Protein AF-M3HYW3-F1 (afdb_monomer_lite)

Organism: NCBI:txid1001598

Secondary structure (DSSP, 8-state):
-EE-STT-EEEEEEETTEEEEEEEETTEEEEEEEGGGGTTTS---SSEEEEEEEEEE-TTSSEEEEEEEEEETTT--EEEEEEEEEETTT--EEEEEEE--TTEEEEEE-TTS-EEEEEEETTEEEEEEEP-SSS---EEEE----

Structure (mmCIF, N/CA/C/O backbone):
data_AF-M3HYW3-F1
#
_entry.id   AF-M3HYW3-F1
#
loop_
_atom_site.group_PDB
_atom_site.id
_atom_site.type_symbol
_atom_site.label_atom_id
_atom_site.label_alt_id
_atom_site.label_comp_id
_atom_site.label_asym_id
_atom_site.label_entity_id
_atom_site.label_seq_id
_atom_site.pdbx_PDB_ins_code
_atom_site.Cartn_x
_atom_site.Cartn_y
_atom_site.Cartn_z
_atom_site.occupancy
_atom_site.B_iso_or_equiv
_atom_site.auth_seq_id
_atom_site.auth_comp_id
_atom_site.auth_asym_id
_atom_site.auth_atom_id
_atom_site.pdbx_PDB_model_num
ATOM 1 N N . MET A 1 1 ? -11.900 -10.997 4.863 1.00 56.56 1 MET A N 1
ATOM 2 C CA . MET A 1 1 ? -12.238 -10.118 5.998 1.00 56.56 1 MET A CA 1
ATOM 3 C C . MET A 1 1 ? -11.352 -10.548 7.139 1.00 56.56 1 MET A C 1
ATOM 5 O O . MET A 1 1 ? -11.227 -11.748 7.352 1.00 56.56 1 MET A O 1
ATOM 9 N N . GLU A 1 2 ? -10.688 -9.603 7.784 1.00 72.44 2 GLU A N 1
ATOM 10 C CA . GLU A 1 2 ? -9.817 -9.866 8.930 1.00 72.44 2 GLU A CA 1
ATOM 11 C C . GLU A 1 2 ? -10.260 -8.954 10.074 1.00 72.44 2 GLU A C 1
ATOM 13 O O . GLU A 1 2 ? -10.622 -7.800 9.827 1.00 72.44 2 GLU A O 1
ATOM 18 N N . ALA A 1 3 ? -10.296 -9.492 11.292 1.00 73.69 3 ALA A N 1
ATOM 19 C CA . ALA A 1 3 ? -10.668 -8.748 12.488 1.00 73.69 3 ALA A CA 1
ATOM 20 C C . ALA A 1 3 ? -9.404 -8.210 13.170 1.00 73.69 3 ALA A C 1
ATOM 22 O O . ALA A 1 3 ? -8.445 -8.953 13.393 1.00 73.69 3 ALA A O 1
ATOM 23 N N . GLY A 1 4 ? -9.406 -6.915 13.465 1.00 77.06 4 GLY A N 1
ATOM 24 C CA . GLY A 1 4 ? -8.380 -6.241 14.245 1.00 77.06 4 GLY A CA 1
ATOM 25 C C . GLY A 1 4 ? -8.706 -6.215 15.733 1.00 77.06 4 GLY A C 1
ATOM 26 O O . GLY A 1 4 ? -9.604 -6.899 16.221 1.00 77.06 4 GLY A O 1
ATOM 27 N N . LYS A 1 5 ? -7.946 -5.405 16.463 1.00 83.19 5 LYS A N 1
ATOM 28 C CA . LYS A 1 5 ? -8.250 -5.054 17.850 1.00 83.19 5 LYS A CA 1
ATOM 29 C C . LYS A 1 5 ? -9.527 -4.199 17.904 1.00 83.19 5 LYS A C 1
ATOM 31 O O . LYS A 1 5 ? -9.804 -3.487 16.945 1.00 83.19 5 LYS A O 1
ATOM 36 N N . ASP A 1 6 ? -10.251 -4.250 19.022 1.00 81.25 6 ASP A N 1
ATOM 37 C CA . ASP A 1 6 ? -11.391 -3.369 19.320 1.00 81.25 6 ASP A CA 1
ATOM 38 C C . ASP A 1 6 ? -12.494 -3.406 18.236 1.00 81.25 6 ASP A C 1
ATOM 40 O O . ASP A 1 6 ? -12.981 -2.373 17.794 1.00 81.25 6 ASP A O 1
ATOM 44 N N . ASP A 1 7 ? -12.844 -4.610 17.764 1.00 82.00 7 ASP A N 1
ATOM 45 C CA . ASP A 1 7 ? -13.879 -4.868 16.743 1.00 82.00 7 ASP A CA 1
ATOM 46 C C . ASP A 1 7 ? -13.656 -4.192 15.376 1.00 82.00 7 ASP A C 1
ATOM 48 O O . ASP A 1 7 ? -14.564 -4.112 14.541 1.00 82.00 7 ASP A O 1
ATOM 52 N N . LEU A 1 8 ? -12.419 -3.773 15.090 1.00 89.94 8 LEU A N 1
ATOM 53 C CA . LEU A 1 8 ? -12.050 -3.284 13.768 1.00 89.94 8 LEU A CA 1
ATOM 54 C C . LEU A 1 8 ? -12.239 -4.369 12.706 1.00 89.94 8 LEU A C 1
ATOM 56 O O . LEU A 1 8 ? -11.741 -5.490 12.826 1.00 89.94 8 LEU A O 1
ATOM 60 N N . LEU A 1 9 ? -12.890 -4.003 11.607 1.00 90.75 9 LEU A N 1
ATOM 61 C CA . LEU A 1 9 ? -13.111 -4.878 10.465 1.00 90.75 9 LEU A CA 1
ATOM 62 C C . LEU A 1 9 ? -12.350 -4.371 9.239 1.00 90.75 9 LEU A C 1
ATOM 64 O O . LEU A 1 9 ? -12.615 -3.284 8.719 1.00 90.75 9 LEU A O 1
ATOM 68 N N . PHE A 1 10 ? -11.444 -5.205 8.729 1.00 92.06 10 PHE A N 1
ATOM 69 C CA . PHE A 1 10 ? -10.681 -4.942 7.514 1.00 92.06 10 PHE A CA 1
ATOM 70 C C . PHE A 1 10 ? -11.325 -5.621 6.302 1.00 92.06 10 PHE A C 1
ATOM 72 O O . PHE A 1 10 ? -11.442 -6.854 6.228 1.00 92.06 10 PHE A O 1
ATOM 79 N N . VAL A 1 11 ? -11.717 -4.810 5.318 1.00 92.19 11 VAL A N 1
ATOM 80 C CA . VAL A 1 11 ? -12.336 -5.268 4.071 1.00 92.19 11 VAL A CA 1
ATOM 81 C C . VAL A 1 11 ? -11.457 -4.895 2.885 1.00 92.19 11 VAL A C 1
ATOM 83 O O . VAL A 1 11 ? -11.219 -3.721 2.595 1.00 92.19 11 VAL A O 1
ATOM 86 N N . PHE A 1 12 ? -10.978 -5.921 2.188 1.00 91.12 12 PHE A N 1
ATOM 87 C CA . PHE A 1 12 ? -10.177 -5.774 0.982 1.00 91.12 12 PHE A CA 1
ATOM 88 C C . PHE A 1 12 ? -11.054 -5.859 -0.256 1.00 91.12 12 PHE A C 1
ATOM 90 O O . PHE A 1 12 ? -11.818 -6.809 -0.426 1.00 91.12 12 PHE A O 1
ATOM 97 N N . HIS A 1 13 ? -10.884 -4.891 -1.146 1.00 88.94 13 HIS A N 1
ATOM 98 C CA . HIS A 1 13 ? -11.544 -4.844 -2.438 1.00 88.94 13 HIS A CA 1
ATOM 99 C C . HIS A 1 13 ? -10.490 -4.814 -3.538 1.00 88.94 13 HIS A C 1
ATOM 101 O O . HIS A 1 13 ? -9.530 -4.041 -3.472 1.00 88.94 13 HIS A O 1
ATOM 107 N N . LYS A 1 14 ? -10.695 -5.639 -4.565 1.00 88.81 14 LYS A N 1
ATOM 108 C CA . LYS A 1 14 ? -9.930 -5.595 -5.807 1.00 88.81 14 LYS A CA 1
ATOM 109 C C . LYS A 1 14 ? -10.902 -5.541 -6.976 1.00 88.81 14 LYS A C 1
ATOM 111 O O . LYS A 1 14 ? -11.695 -6.461 -7.145 1.00 88.81 14 LYS A O 1
ATOM 116 N N . SER A 1 15 ? -10.856 -4.465 -7.752 1.00 84.56 15 SER A N 1
ATOM 117 C CA . SER A 1 15 ? -11.725 -4.257 -8.914 1.00 84.56 15 SER A CA 1
ATOM 118 C C . SER A 1 15 ? -10.930 -3.589 -10.024 1.00 84.56 15 SER A C 1
ATOM 120 O O . SER A 1 15 ? -10.202 -2.644 -9.754 1.00 84.56 15 SER A O 1
ATOM 122 N N . ASN A 1 16 ? -11.025 -4.093 -11.256 1.00 83.00 16 ASN A N 1
ATOM 123 C CA . ASN A 1 16 ? -10.318 -3.549 -12.427 1.00 83.00 16 ASN A CA 1
ATOM 124 C C . ASN A 1 16 ? -8.801 -3.337 -12.236 1.00 83.00 16 ASN A C 1
ATOM 126 O O . ASN A 1 16 ? -8.201 -2.475 -12.865 1.00 83.00 16 ASN A O 1
ATOM 130 N N . GLY A 1 17 ? -8.169 -4.137 -11.372 1.00 75.69 17 GLY A N 1
ATOM 131 C CA . GLY A 1 17 ? -6.749 -4.002 -11.033 1.00 75.69 17 GLY A CA 1
ATOM 132 C C . GLY A 1 17 ? -6.458 -3.023 -9.892 1.00 75.69 17 GLY A C 1
ATOM 133 O O . GLY A 1 17 ? -5.392 -3.132 -9.290 1.00 75.69 17 GLY A O 1
ATOM 134 N N . ASP A 1 18 ? -7.414 -2.173 -9.520 1.00 84.88 18 ASP A N 1
ATOM 135 C CA . ASP A 1 18 ? -7.305 -1.283 -8.371 1.00 84.88 18 ASP A CA 1
ATOM 136 C C . ASP A 1 18 ? -7.551 -2.041 -7.070 1.00 84.88 18 ASP A C 1
ATOM 138 O O . ASP A 1 18 ? -8.486 -2.838 -6.939 1.00 84.88 18 ASP A O 1
ATOM 142 N N . MET A 1 19 ? -6.695 -1.772 -6.088 1.00 92.38 19 MET A N 1
ATOM 143 C CA . MET A 1 19 ? -6.777 -2.340 -4.749 1.00 92.38 19 MET A CA 1
ATOM 144 C C . MET A 1 19 ? -7.123 -1.264 -3.730 1.00 92.38 19 MET A C 1
ATOM 146 O O . MET A 1 19 ? -6.541 -0.177 -3.726 1.00 92.38 19 MET A O 1
ATOM 150 N N . LYS A 1 20 ? -8.057 -1.598 -2.840 1.00 94.81 20 LYS A N 1
ATOM 151 C CA . LYS A 1 20 ? -8.512 -0.734 -1.754 1.00 94.81 20 LYS A CA 1
ATOM 152 C C . LYS A 1 20 ? -8.692 -1.551 -0.480 1.00 94.81 20 LYS A C 1
ATOM 154 O O . LYS A 1 20 ? -9.338 -2.597 -0.496 1.00 94.81 20 LYS A O 1
ATOM 159 N N . LEU A 1 21 ? -8.180 -1.040 0.629 1.00 94.62 21 LEU A N 1
ATOM 160 C CA . LEU A 1 21 ? -8.517 -1.493 1.972 1.00 94.62 21 LEU A CA 1
ATOM 161 C C . LEU A 1 21 ? -9.492 -0.491 2.587 1.00 94.62 21 LEU A C 1
ATOM 163 O O . LEU A 1 21 ? -9.215 0.705 2.601 1.00 94.62 21 LEU A O 1
ATOM 167 N N . SER A 1 22 ? -10.610 -0.975 3.115 1.00 94.50 22 SER A N 1
ATOM 168 C CA . SER A 1 22 ? -11.535 -0.192 3.937 1.00 94.50 22 SER A CA 1
ATOM 169 C C . SER A 1 22 ? -11.525 -0.740 5.361 1.00 94.50 22 SER A C 1
ATOM 171 O O . SER A 1 22 ? -11.526 -1.955 5.556 1.00 94.50 22 SER A O 1
ATOM 173 N N . VAL A 1 23 ? -11.474 0.156 6.342 1.00 93.00 23 VAL A N 1
ATOM 174 C CA . VAL A 1 23 ? -11.457 -0.183 7.767 1.00 93.00 23 VAL A CA 1
ATOM 175 C C . VAL A 1 23 ? -12.743 0.330 8.389 1.00 93.00 23 VAL A C 1
ATOM 177 O O . VAL A 1 23 ? -13.052 1.517 8.260 1.00 93.00 23 VAL A O 1
ATOM 180 N N . TYR A 1 24 ? -13.467 -0.557 9.056 1.00 93.25 24 TYR A N 1
ATOM 181 C CA . TYR A 1 24 ? -14.719 -0.252 9.730 1.00 93.25 24 TYR A CA 1
ATOM 182 C C . TYR A 1 24 ? -14.568 -0.420 11.236 1.00 93.25 24 TYR A C 1
ATOM 184 O O . TYR A 1 24 ? -13.827 -1.290 11.684 1.00 93.25 24 TYR A O 1
ATOM 192 N N . ASP A 1 25 ? -15.299 0.391 11.986 1.00 91.50 25 ASP A N 1
ATOM 193 C CA . ASP A 1 25 ? -15.458 0.295 13.434 1.00 91.50 25 ASP A CA 1
ATOM 194 C C . ASP A 1 25 ? -16.961 0.292 13.725 1.00 91.50 25 ASP A C 1
ATOM 196 O O . ASP A 1 25 ? -17.676 1.187 13.266 1.00 91.50 25 ASP A O 1
ATOM 200 N N . ASN A 1 26 ? -17.459 -0.758 14.385 1.00 89.50 26 ASN A N 1
ATOM 201 C CA . ASN A 1 26 ? -18.884 -0.921 14.697 1.00 89.50 26 ASN A CA 1
ATOM 202 C C . ASN A 1 26 ? -19.816 -0.707 13.479 1.00 89.50 26 ASN A C 1
ATOM 204 O O . ASN A 1 26 ? -20.895 -0.126 13.574 1.00 89.50 26 ASN A O 1
ATOM 208 N N . GLY A 1 27 ? -19.376 -1.158 12.297 1.00 86.44 27 GLY A N 1
ATOM 209 C CA . GLY A 1 27 ? -20.115 -1.031 11.034 1.00 86.44 27 GLY A CA 1
ATOM 210 C C . GLY A 1 27 ? -19.982 0.323 10.321 1.00 86.44 27 GLY A C 1
ATOM 211 O O . GLY A 1 27 ? -20.448 0.456 9.189 1.00 86.44 27 GLY A O 1
ATOM 212 N N . VAL A 1 28 ? -19.307 1.309 10.916 1.00 92.81 28 VAL A N 1
ATOM 213 C CA . VAL A 1 28 ? -19.060 2.630 10.317 1.00 92.81 28 VAL A CA 1
ATOM 214 C C . VAL A 1 28 ? -17.712 2.639 9.601 1.00 92.81 28 VAL A C 1
ATOM 216 O O . VAL A 1 28 ? -16.709 2.189 10.148 1.00 92.81 28 VAL A O 1
ATOM 219 N N . LEU A 1 29 ? -17.665 3.160 8.368 1.00 93.12 29 LEU A N 1
ATOM 220 C CA . LEU A 1 29 ? -16.408 3.319 7.633 1.00 93.12 29 LEU A CA 1
ATOM 221 C C . LEU A 1 29 ? -15.531 4.363 8.334 1.00 93.12 29 LEU A C 1
ATOM 223 O O . LEU A 1 29 ? -15.825 5.554 8.291 1.00 93.12 29 LEU A O 1
ATOM 227 N N . LEU A 1 30 ? -14.427 3.913 8.922 1.00 92.25 30 LEU A N 1
ATOM 228 C CA . LEU A 1 30 ? -13.488 4.773 9.631 1.00 92.25 30 LEU A CA 1
ATOM 229 C C . LEU A 1 30 ? -12.465 5.394 8.676 1.00 92.25 30 LEU A C 1
ATOM 231 O O . LEU A 1 30 ? -12.135 6.572 8.783 1.00 92.25 30 LEU A O 1
ATOM 235 N N . ARG A 1 31 ? -11.923 4.590 7.751 1.00 92.38 31 ARG A N 1
ATOM 236 C CA . ARG A 1 31 ? -10.880 5.022 6.806 1.00 92.38 31 ARG A CA 1
ATOM 237 C C . ARG A 1 31 ? -10.750 4.081 5.616 1.00 92.38 31 ARG A C 1
ATOM 239 O O . ARG A 1 31 ? -11.204 2.938 5.641 1.00 92.38 31 ARG A O 1
ATOM 246 N N . SER A 1 32 ? -10.082 4.571 4.578 1.00 94.31 32 SER A N 1
ATOM 247 C CA . SER A 1 32 ? -9.793 3.823 3.361 1.00 94.31 32 SER A CA 1
ATOM 248 C C . SER A 1 32 ? -8.384 4.114 2.864 1.00 94.31 32 SER A C 1
ATOM 250 O O . SER A 1 32 ? -7.916 5.247 2.952 1.00 94.31 32 SER A O 1
ATOM 252 N N . VAL A 1 33 ? -7.761 3.101 2.266 1.00 95.19 33 VAL A N 1
ATOM 253 C CA . VAL A 1 33 ? -6.427 3.172 1.669 1.00 95.19 33 VAL A CA 1
ATOM 254 C C . VAL A 1 33 ? -6.443 2.555 0.285 1.00 95.19 33 VAL A C 1
ATOM 256 O O . VAL A 1 33 ? -6.960 1.455 0.107 1.00 95.19 33 VAL A O 1
ATOM 259 N N . ASN A 1 34 ? -5.849 3.233 -0.684 1.00 95.56 34 ASN A N 1
ATOM 260 C CA . ASN A 1 34 ? -5.595 2.736 -2.031 1.00 95.56 34 ASN A CA 1
ATOM 261 C C . ASN A 1 34 ? -4.271 3.331 -2.555 1.00 95.56 34 ASN A C 1
ATOM 263 O O . ASN A 1 34 ? -3.519 3.953 -1.805 1.00 95.56 34 ASN A O 1
ATOM 267 N N . ALA A 1 35 ? -3.984 3.163 -3.847 1.00 94.12 35 ALA A N 1
ATOM 268 C CA . ALA A 1 35 ? -2.763 3.687 -4.455 1.00 94.12 35 ALA A CA 1
ATOM 269 C C . ALA A 1 35 ? -2.634 5.222 -4.377 1.00 94.12 35 ALA A C 1
ATOM 271 O O . ALA A 1 35 ? -1.523 5.721 -4.215 1.00 94.12 35 ALA A O 1
ATOM 272 N N . SER A 1 36 ? -3.737 5.983 -4.433 1.00 94.06 36 SER A N 1
ATOM 273 C CA . SER A 1 36 ? -3.669 7.452 -4.427 1.00 94.06 36 SER A CA 1
ATOM 274 C C . SER A 1 36 ? -3.202 8.019 -3.088 1.00 94.06 36 SER A C 1
ATOM 276 O O . SER A 1 36 ? -2.622 9.098 -3.065 1.00 94.06 36 SER A O 1
ATOM 278 N N . ASN A 1 37 ? -3.376 7.283 -1.983 1.00 96.19 37 ASN A N 1
ATOM 279 C CA . ASN A 1 37 ? -2.816 7.660 -0.678 1.00 96.19 37 ASN A CA 1
ATOM 280 C C . ASN A 1 37 ? -1.280 7.755 -0.674 1.00 96.19 37 ASN A C 1
ATOM 282 O O . ASN A 1 37 ? -0.718 8.325 0.253 1.00 96.19 37 ASN A O 1
ATOM 286 N N . PHE A 1 38 ? -0.612 7.200 -1.688 1.00 95.81 38 PHE A N 1
ATOM 287 C CA . PHE A 1 38 ? 0.843 7.172 -1.810 1.00 95.81 38 PHE A CA 1
ATOM 288 C C . PHE A 1 38 ? 1.368 8.057 -2.948 1.00 95.81 38 PHE A C 1
ATOM 290 O O . PHE A 1 38 ? 2.571 8.050 -3.194 1.00 95.81 38 PHE A O 1
ATOM 297 N N . ALA A 1 39 ? 0.504 8.809 -3.642 1.00 92.94 39 ALA A N 1
ATOM 298 C CA . ALA A 1 39 ? 0.849 9.497 -4.891 1.00 92.94 39 ALA A CA 1
ATOM 299 C C . ALA A 1 39 ? 2.015 10.497 -4.764 1.00 92.94 39 ALA A C 1
ATOM 301 O O . ALA A 1 39 ? 2.765 10.689 -5.721 1.00 92.94 39 ALA A O 1
ATOM 302 N N . GLU A 1 40 ? 2.198 11.097 -3.583 1.00 92.19 40 GLU A N 1
ATOM 303 C CA . GLU A 1 40 ? 3.316 12.008 -3.289 1.00 92.19 40 GLU A CA 1
ATOM 304 C C . GLU A 1 40 ? 4.663 11.281 -3.148 1.00 92.19 40 GLU A C 1
ATOM 306 O O . GLU A 1 40 ? 5.721 11.873 -3.341 1.00 92.19 40 GLU A O 1
ATOM 311 N N . THR A 1 41 ? 4.644 9.993 -2.808 1.00 94.00 41 THR A N 1
ATOM 312 C CA . THR A 1 41 ? 5.848 9.196 -2.523 1.00 94.00 41 THR A CA 1
ATOM 313 C C . THR A 1 41 ? 6.181 8.228 -3.653 1.00 94.00 41 THR A C 1
ATOM 315 O O . THR A 1 41 ? 7.349 7.947 -3.928 1.00 94.00 41 THR A O 1
ATOM 318 N N . ILE A 1 42 ? 5.157 7.687 -4.307 1.00 93.94 42 ILE A N 1
ATOM 319 C CA . ILE A 1 42 ? 5.291 6.800 -5.451 1.00 93.94 42 ILE A CA 1
ATOM 320 C C . ILE A 1 42 ? 4.148 7.045 -6.427 1.00 93.94 42 ILE A C 1
ATOM 322 O O . ILE A 1 42 ? 2.967 6.915 -6.112 1.00 93.94 42 ILE A O 1
ATOM 326 N N . SER A 1 43 ? 4.532 7.378 -7.646 1.00 92.75 43 SER A N 1
ATOM 327 C CA . SER A 1 43 ? 3.626 7.626 -8.751 1.00 92.75 43 SER A CA 1
ATOM 328 C C . SER A 1 43 ? 4.261 7.148 -10.046 1.00 92.75 43 SER A C 1
ATOM 330 O O . SER A 1 43 ? 5.453 6.825 -10.123 1.00 92.75 43 SER A O 1
ATOM 332 N N . ASP A 1 44 ? 3.422 7.053 -11.064 1.00 93.94 44 ASP A N 1
ATOM 333 C CA . ASP A 1 44 ? 3.868 6.836 -12.423 1.00 93.94 44 ASP A CA 1
ATOM 334 C C . ASP A 1 44 ? 4.816 7.952 -12.867 1.00 93.94 44 ASP A C 1
ATOM 336 O O . ASP A 1 44 ? 4.575 9.131 -12.621 1.00 93.94 44 ASP A O 1
ATOM 340 N N . THR A 1 45 ? 5.865 7.574 -13.590 1.00 94.19 45 THR A N 1
ATOM 341 C CA . THR A 1 45 ? 6.736 8.526 -14.286 1.00 94.19 45 THR A CA 1
ATOM 342 C C . THR A 1 45 ? 6.547 8.389 -15.794 1.00 94.19 45 THR A C 1
ATOM 344 O O . THR A 1 45 ? 5.755 7.567 -16.270 1.00 94.19 45 THR A O 1
ATOM 347 N N . GLU A 1 46 ? 7.298 9.162 -16.575 1.00 94.81 46 GLU A N 1
ATOM 348 C CA . GLU A 1 46 ? 7.334 9.018 -18.034 1.00 94.81 46 GLU A CA 1
ATOM 349 C C . GLU A 1 46 ? 7.754 7.607 -18.473 1.00 94.81 46 GLU A C 1
ATOM 351 O O . GLU A 1 46 ? 7.245 7.076 -19.457 1.00 94.81 46 GLU A O 1
ATOM 356 N N . THR A 1 47 ? 8.654 6.967 -17.722 1.00 95.44 47 THR A N 1
ATOM 357 C CA . THR A 1 47 ? 9.275 5.693 -18.118 1.00 95.44 47 THR A CA 1
ATOM 358 C C . THR A 1 47 ? 8.830 4.507 -17.272 1.00 95.44 47 THR A C 1
ATOM 360 O O . THR A 1 47 ? 9.002 3.359 -17.686 1.00 95.44 47 THR A O 1
ATOM 363 N N . THR A 1 48 ? 8.232 4.753 -16.106 1.00 96.38 48 THR A N 1
ATOM 364 C CA . THR A 1 48 ? 7.843 3.704 -15.162 1.00 96.38 48 THR A CA 1
ATOM 365 C C . THR A 1 48 ? 6.380 3.789 -14.760 1.00 96.38 48 THR A C 1
ATOM 367 O O . THR A 1 48 ? 5.787 4.865 -14.707 1.00 96.38 48 THR A O 1
ATOM 370 N N . GLN A 1 49 ? 5.802 2.626 -14.472 1.00 95.69 49 GLN A N 1
ATOM 371 C CA . GLN A 1 49 ? 4.472 2.478 -13.900 1.00 95.69 49 GLN A CA 1
ATOM 372 C C . GLN A 1 49 ? 4.581 1.843 -12.515 1.00 95.69 49 GLN A C 1
ATOM 374 O O . GLN A 1 49 ? 5.229 0.802 -12.369 1.00 95.69 49 GLN A O 1
ATOM 379 N N . ALA A 1 50 ? 3.925 2.435 -11.521 1.00 95.25 50 ALA A N 1
ATOM 380 C CA . ALA A 1 50 ? 3.801 1.863 -10.188 1.00 95.25 50 ALA A CA 1
ATOM 381 C C . ALA A 1 50 ? 2.452 1.146 -10.048 1.00 95.25 50 ALA A C 1
ATOM 383 O O . ALA A 1 50 ? 1.405 1.682 -10.398 1.00 95.25 50 ALA A O 1
ATOM 384 N N . ARG A 1 51 ? 2.461 -0.082 -9.524 1.00 93.25 51 ARG A N 1
ATOM 385 C CA . ARG A 1 51 ? 1.245 -0.872 -9.286 1.00 93.25 51 ARG A CA 1
ATOM 386 C C . ARG A 1 51 ? 1.203 -1.344 -7.845 1.00 93.25 51 ARG A C 1
ATOM 388 O O . ARG A 1 51 ? 2.126 -2.023 -7.398 1.00 93.25 51 ARG A O 1
ATOM 395 N N . LEU A 1 52 ? 0.130 -1.005 -7.139 1.00 93.62 52 LEU A N 1
ATOM 396 C CA . LEU A 1 52 ? -0.134 -1.508 -5.796 1.00 93.62 52 LEU A CA 1
ATOM 397 C C . LEU A 1 52 ? -0.489 -2.999 -5.871 1.00 93.62 52 LEU A C 1
ATOM 399 O O . LEU A 1 52 ? -1.451 -3.376 -6.535 1.00 93.62 52 LEU A O 1
ATOM 403 N N . GLU A 1 53 ? 0.297 -3.844 -5.209 1.00 90.12 53 GLU A N 1
ATOM 404 C CA . GLU A 1 53 ? 0.126 -5.304 -5.243 1.00 90.12 53 GLU A CA 1
ATOM 405 C C . GLU A 1 53 ? -0.495 -5.872 -3.971 1.00 90.12 53 GLU A C 1
ATOM 407 O O . GLU A 1 53 ? -1.263 -6.831 -4.039 1.00 90.12 53 GLU A O 1
ATOM 412 N N . THR A 1 54 ? -0.158 -5.288 -2.823 1.00 89.50 54 THR A N 1
ATOM 413 C CA . THR A 1 54 ? -0.582 -5.773 -1.509 1.00 89.50 54 THR A CA 1
ATOM 414 C C . THR A 1 54 ? -0.772 -4.588 -0.576 1.00 89.50 54 THR A C 1
ATOM 416 O O . THR A 1 54 ? 0.026 -3.652 -0.594 1.00 89.50 54 THR A O 1
ATOM 419 N N . ILE A 1 55 ? -1.803 -4.658 0.264 1.00 92.19 55 ILE A N 1
ATOM 420 C CA . ILE A 1 55 ? -2.004 -3.804 1.436 1.00 92.19 55 ILE A CA 1
ATOM 421 C C . ILE A 1 55 ? -2.214 -4.759 2.608 1.00 92.19 55 ILE A C 1
ATOM 423 O O . ILE A 1 55 ? -3.015 -5.681 2.493 1.00 92.19 55 ILE A O 1
ATOM 427 N N . LEU A 1 56 ? -1.518 -4.554 3.716 1.00 91.00 56 LEU A N 1
ATOM 428 C CA . LEU A 1 56 ? -1.704 -5.303 4.953 1.00 91.00 56 LEU A CA 1
ATOM 429 C C . LEU A 1 56 ? -1.968 -4.296 6.080 1.00 91.00 56 LEU A C 1
ATOM 431 O O . LEU A 1 56 ? -1.131 -3.418 6.295 1.00 91.00 56 LEU A O 1
ATOM 435 N N . PRO A 1 57 ? -3.112 -4.348 6.776 1.00 90.31 57 PRO A N 1
ATOM 436 C CA . PRO A 1 57 ? -3.353 -3.536 7.957 1.00 90.31 57 PRO A CA 1
ATOM 437 C C . PRO A 1 57 ? -2.562 -4.068 9.142 1.00 90.31 57 PRO A C 1
ATOM 439 O O . PRO A 1 57 ? -2.464 -5.273 9.358 1.00 90.31 57 PRO A O 1
ATOM 442 N N . HIS A 1 58 ? -2.037 -3.154 9.951 1.00 89.62 58 HIS A N 1
ATOM 443 C CA . HIS A 1 58 ? -1.651 -3.505 11.307 1.00 89.62 58 HIS A CA 1
ATOM 444 C C . HIS A 1 58 ? -2.908 -3.813 12.131 1.00 89.62 58 HIS A C 1
ATOM 446 O O . HIS A 1 58 ? -3.921 -3.129 11.984 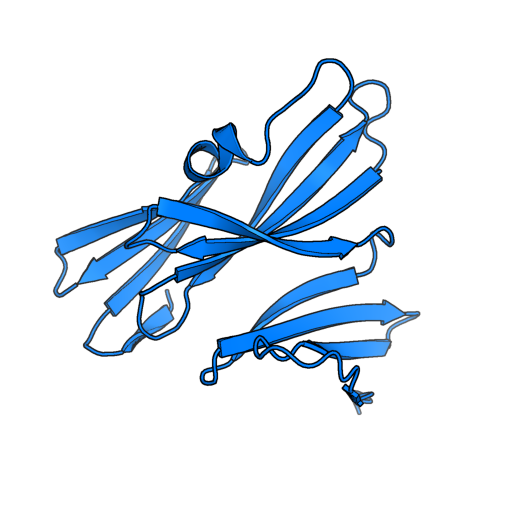1.00 89.62 58 HIS A O 1
ATOM 452 N N . PHE A 1 59 ? -2.842 -4.799 13.030 1.00 85.06 59 PHE A N 1
ATOM 453 C CA . PHE A 1 59 ?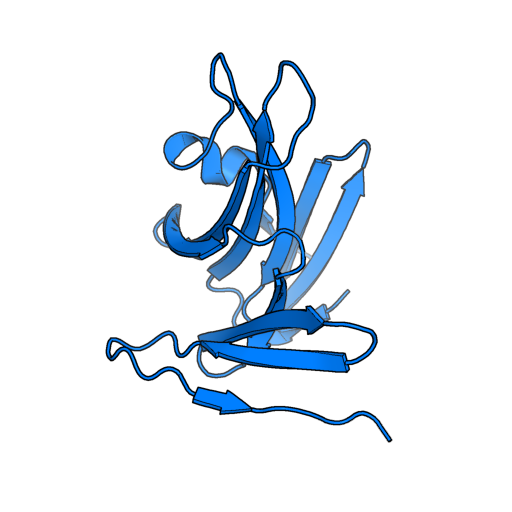 -4.010 -5.266 13.789 1.00 85.06 59 PHE A CA 1
ATOM 454 C C . PHE A 1 59 ? -4.643 -4.179 14.680 1.00 85.06 59 PHE A C 1
ATOM 456 O O . PHE A 1 59 ? -5.845 -4.214 14.914 1.00 85.06 59 PHE A O 1
ATOM 463 N N . GLU A 1 60 ? -3.865 -3.193 15.143 1.00 87.81 60 GLU A N 1
ATOM 464 C CA . GLU A 1 60 ? -4.383 -2.027 15.887 1.00 87.81 60 GLU A CA 1
ATOM 465 C C . GLU A 1 60 ? -5.040 -0.966 14.989 1.00 87.81 60 GLU A C 1
ATOM 467 O O . GLU A 1 60 ? -5.476 0.070 15.477 1.00 87.81 60 GLU A O 1
ATOM 472 N N . GLY A 1 61 ? -5.027 -1.147 13.667 1.00 87.06 61 GLY A N 1
ATOM 473 C CA . GLY A 1 61 ? -5.631 -0.206 12.725 1.00 87.06 61 GLY A CA 1
ATOM 474 C C . GLY A 1 61 ? -4.952 1.164 12.648 1.00 87.06 61 GLY A C 1
ATOM 475 O O . GLY A 1 61 ? -5.577 2.100 12.161 1.00 87.06 61 GLY A O 1
ATOM 476 N N . LYS A 1 62 ? -3.700 1.301 13.113 1.00 89.81 62 LYS A N 1
ATOM 477 C CA . LYS A 1 62 ? -2.936 2.569 13.117 1.00 89.81 62 LYS A CA 1
ATOM 478 C C . LYS A 1 62 ? -2.210 2.868 11.803 1.00 89.81 62 LYS A C 1
ATOM 480 O O . LYS A 1 62 ? -2.048 4.026 11.429 1.00 89.81 62 LYS A O 1
ATOM 485 N N . TYR A 1 63 ? -1.768 1.830 11.102 1.00 92.12 63 TYR A N 1
ATOM 486 C CA . TYR A 1 63 ? -1.033 1.952 9.846 1.00 92.12 63 TYR A CA 1
ATOM 487 C C . TYR A 1 63 ? -1.259 0.723 8.961 1.00 92.12 63 TYR A C 1
ATOM 489 O O . TYR A 1 63 ? -1.784 -0.299 9.413 1.00 92.12 63 TYR A O 1
ATOM 497 N N . VAL A 1 64 ? -0.819 0.807 7.707 1.00 93.06 64 VAL A N 1
ATOM 498 C CA . VAL A 1 64 ? -0.701 -0.344 6.799 1.00 93.06 64 VAL A CA 1
ATOM 499 C C . VAL A 1 64 ? 0.719 -0.489 6.277 1.00 93.06 64 VAL A C 1
ATOM 501 O O . VAL A 1 64 ? 1.446 0.496 6.160 1.00 93.06 64 VAL A O 1
ATOM 504 N N . VAL A 1 65 ? 1.098 -1.706 5.897 1.00 92.69 65 VAL A N 1
ATOM 505 C CA . VAL A 1 65 ? 2.251 -1.946 5.025 1.00 92.69 65 VAL A CA 1
ATOM 506 C C . VAL A 1 65 ? 1.733 -2.271 3.634 1.00 92.69 65 VAL A C 1
ATOM 508 O O . VAL A 1 65 ? 0.875 -3.133 3.469 1.00 92.69 65 VAL A O 1
ATOM 511 N N . SER A 1 66 ? 2.230 -1.561 2.630 1.00 92.94 66 SER A N 1
ATOM 512 C CA . SER A 1 66 ? 1.824 -1.732 1.236 1.00 92.94 66 SER A CA 1
ATOM 513 C C . SER A 1 66 ? 3.027 -2.021 0.355 1.00 92.94 66 SER A C 1
ATOM 515 O O . SER A 1 66 ? 4.104 -1.470 0.576 1.00 92.94 66 SER A O 1
ATOM 517 N N . SER A 1 67 ? 2.853 -2.871 -0.653 1.00 93.25 67 SER A N 1
ATOM 518 C CA . SER A 1 67 ? 3.897 -3.166 -1.635 1.00 93.25 67 SER A CA 1
ATOM 519 C C . SER A 1 67 ? 3.504 -2.676 -3.018 1.00 93.25 67 SER A C 1
ATOM 521 O O . SER A 1 67 ? 2.440 -3.029 -3.527 1.00 93.25 67 SER A O 1
ATOM 523 N N . PHE A 1 68 ? 4.400 -1.927 -3.648 1.00 94.88 68 PHE A N 1
ATOM 524 C CA . PHE A 1 68 ? 4.262 -1.456 -5.016 1.00 94.88 68 PHE A CA 1
ATOM 525 C C . PHE A 1 68 ? 5.317 -2.102 -5.898 1.00 94.88 68 PHE A C 1
ATOM 527 O O . PHE A 1 68 ? 6.507 -1.975 -5.614 1.00 94.88 68 PHE A O 1
ATOM 534 N N . SER A 1 69 ? 4.899 -2.737 -6.986 1.00 94.25 69 SER A N 1
ATOM 535 C CA . SER A 1 69 ? 5.823 -3.125 -8.049 1.00 94.25 69 SER A CA 1
ATOM 536 C C . SER A 1 69 ? 5.974 -1.998 -9.054 1.00 94.25 69 SER A C 1
ATOM 538 O O . SER A 1 69 ? 4.994 -1.386 -9.480 1.00 94.25 69 SER A O 1
ATOM 540 N N . ILE A 1 70 ? 7.216 -1.745 -9.441 1.00 95.69 70 ILE A N 1
ATOM 541 C CA . ILE A 1 70 ? 7.607 -0.750 -10.426 1.00 95.69 70 ILE A CA 1
ATOM 542 C C . ILE A 1 70 ? 7.983 -1.491 -11.702 1.00 95.69 70 ILE A C 1
ATOM 544 O O . ILE A 1 70 ? 8.874 -2.344 -11.706 1.00 95.69 70 ILE A O 1
ATOM 548 N N . PHE A 1 71 ? 7.311 -1.146 -12.793 1.00 95.12 71 PHE A N 1
ATOM 549 C CA . PHE A 1 71 ? 7.542 -1.712 -14.114 1.00 95.12 71 PHE A CA 1
ATOM 550 C C . PHE A 1 71 ? 8.025 -0.638 -15.078 1.00 95.12 71 PHE A C 1
ATOM 552 O O . PHE A 1 71 ? 7.646 0.525 -14.980 1.00 95.12 71 PHE A O 1
ATOM 559 N N . ASP A 1 72 ? 8.844 -1.040 -16.039 1.00 96.06 72 ASP A N 1
ATOM 560 C CA . ASP A 1 72 ? 9.163 -0.240 -17.216 1.00 96.06 72 ASP A CA 1
ATOM 561 C C . ASP A 1 72 ? 7.942 -0.161 -18.143 1.00 96.06 72 ASP A C 1
ATOM 563 O O . ASP A 1 72 ? 7.381 -1.195 -18.513 1.00 96.06 72 ASP A O 1
ATOM 567 N N . LYS A 1 73 ? 7.528 1.042 -18.547 1.00 95.94 73 LYS A N 1
ATOM 568 C CA . LYS A 1 73 ? 6.356 1.219 -19.419 1.00 95.94 73 LYS A CA 1
ATOM 569 C C . LYS A 1 73 ? 6.583 0.683 -20.834 1.00 95.94 73 LYS A C 1
ATOM 571 O O . LYS A 1 73 ? 5.633 0.222 -21.458 1.00 95.94 73 LYS A O 1
ATOM 576 N N . LYS A 1 74 ? 7.822 0.698 -21.344 1.00 95.62 74 LYS A N 1
ATOM 577 C CA . LYS A 1 74 ? 8.125 0.325 -22.736 1.00 95.62 74 LYS A CA 1
ATOM 578 C C . LYS A 1 74 ? 8.008 -1.177 -22.974 1.00 95.62 74 LYS A C 1
ATOM 580 O O . LYS A 1 74 ? 7.585 -1.597 -24.045 1.00 95.62 74 LYS A O 1
ATOM 585 N N . ASN A 1 75 ? 8.435 -1.987 -22.009 1.00 94.25 75 ASN A N 1
ATOM 586 C CA . ASN A 1 75 ? 8.522 -3.443 -22.170 1.00 94.25 75 ASN A CA 1
ATOM 587 C C . ASN A 1 75 ? 7.860 -4.233 -21.032 1.00 94.25 75 ASN A C 1
ATOM 589 O O . ASN A 1 75 ? 8.000 -5.452 -20.985 1.00 94.25 75 ASN A O 1
ATOM 593 N N . SER A 1 76 ? 7.149 -3.563 -20.118 1.00 91.88 76 SER A N 1
ATOM 594 C CA . SER A 1 76 ? 6.498 -4.176 -18.949 1.00 91.88 76 SER A CA 1
ATOM 595 C C . SER A 1 76 ? 7.451 -4.981 -18.055 1.00 91.88 76 SER A C 1
ATOM 597 O O . SER A 1 76 ? 7.019 -5.847 -17.293 1.00 91.88 76 SER A O 1
ATOM 599 N N . ARG A 1 77 ? 8.763 -4.719 -18.124 1.00 93.19 77 ARG A N 1
ATOM 600 C CA . ARG A 1 77 ? 9.754 -5.428 -17.315 1.00 93.19 77 ARG A CA 1
ATOM 601 C C . ARG A 1 77 ? 9.701 -4.929 -15.877 1.00 93.19 77 ARG A C 1
ATOM 603 O O . ARG A 1 77 ? 9.788 -3.727 -15.632 1.00 93.19 77 ARG A O 1
ATOM 610 N N . PHE A 1 78 ? 9.630 -5.862 -14.931 1.00 93.00 78 PHE A N 1
ATOM 611 C CA . PHE A 1 78 ? 9.799 -5.573 -13.508 1.00 93.00 78 PHE A CA 1
ATOM 612 C C . PHE A 1 78 ? 11.159 -4.905 -13.254 1.00 93.00 78 PHE A C 1
ATOM 614 O O . PHE A 1 78 ? 12.191 -5.399 -13.717 1.00 93.00 78 PHE A O 1
ATOM 621 N N . LYS A 1 79 ? 11.151 -3.784 -12.532 1.00 94.31 79 LYS A N 1
ATOM 622 C CA . LYS A 1 79 ? 12.353 -3.051 -12.118 1.00 94.31 79 LYS A CA 1
ATOM 623 C C . LYS A 1 79 ? 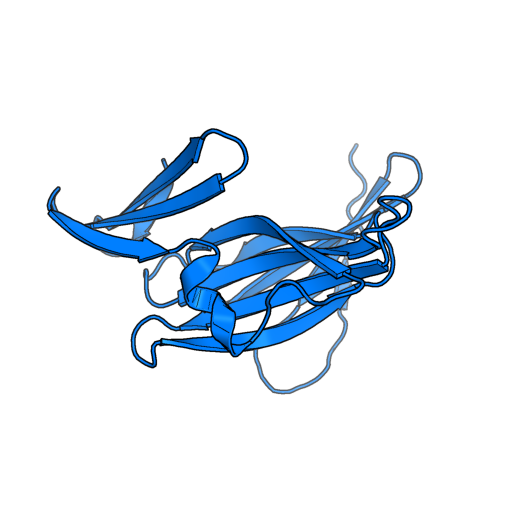12.654 -3.324 -10.656 1.00 94.31 79 LYS A C 1
ATOM 625 O O . LYS A 1 79 ? 13.716 -3.843 -10.346 1.00 94.31 79 LYS A O 1
ATOM 630 N N . SER A 1 80 ? 11.708 -2.999 -9.785 1.00 94.56 80 SER A N 1
ATOM 631 C CA . SER A 1 80 ? 11.833 -3.210 -8.350 1.00 94.56 80 SER A CA 1
ATOM 632 C C . SER A 1 80 ? 10.461 -3.268 -7.690 1.00 94.56 80 SER A C 1
ATOM 634 O O . SER A 1 80 ? 9.441 -2.939 -8.295 1.00 94.56 80 SER A O 1
ATOM 636 N N . ARG A 1 81 ? 10.433 -3.702 -6.434 1.00 93.88 81 ARG A N 1
ATOM 637 C CA . ARG A 1 81 ? 9.268 -3.663 -5.556 1.00 93.88 81 ARG A CA 1
ATOM 638 C C . ARG A 1 81 ? 9.616 -2.826 -4.334 1.00 93.88 81 ARG A C 1
ATOM 640 O O . ARG A 1 81 ? 10.618 -3.081 -3.671 1.00 93.88 81 ARG A O 1
ATOM 647 N N . ARG A 1 82 ? 8.798 -1.825 -4.025 1.00 93.62 82 ARG A N 1
ATOM 648 C CA . ARG A 1 82 ? 8.969 -0.942 -2.867 1.00 93.62 82 ARG A CA 1
ATOM 649 C C . ARG A 1 82 ? 7.903 -1.233 -1.826 1.00 93.62 82 ARG A C 1
ATOM 651 O O . ARG A 1 82 ? 6.720 -1.298 -2.148 1.00 93.62 82 ARG A O 1
ATOM 658 N N . ILE A 1 83 ? 8.335 -1.425 -0.587 1.00 92.12 83 ILE A N 1
ATOM 659 C CA . ILE A 1 83 ? 7.476 -1.674 0.567 1.00 92.12 83 ILE A CA 1
ATOM 660 C C . ILE A 1 83 ? 7.420 -0.394 1.394 1.00 92.12 83 ILE A C 1
ATOM 662 O O . ILE A 1 83 ? 8.456 0.099 1.841 1.00 92.12 83 ILE A O 1
ATOM 666 N N . PHE A 1 84 ? 6.214 0.117 1.617 1.00 93.31 84 PHE A N 1
ATOM 667 C CA . PHE A 1 84 ? 5.957 1.332 2.380 1.00 93.31 84 PHE A CA 1
ATOM 668 C C . PHE A 1 84 ? 5.132 1.035 3.625 1.00 93.31 84 PHE A C 1
ATOM 670 O O . PHE A 1 84 ? 4.207 0.228 3.574 1.00 93.31 84 PHE A O 1
ATOM 677 N N . LYS A 1 85 ? 5.415 1.746 4.715 1.00 93.44 85 LYS A N 1
ATOM 678 C CA . LYS A 1 85 ? 4.483 1.939 5.827 1.00 93.44 85 LYS A CA 1
ATOM 679 C C . LYS A 1 85 ? 3.670 3.194 5.542 1.00 93.44 85 LYS A C 1
ATOM 681 O O . LYS A 1 85 ? 4.271 4.237 5.328 1.00 93.44 85 LYS A O 1
ATOM 686 N N . TYR A 1 86 ? 2.346 3.108 5.565 1.00 94.94 86 TYR A N 1
ATOM 687 C CA . TYR A 1 86 ? 1.473 4.281 5.538 1.00 94.94 86 TYR A CA 1
ATOM 688 C C . TYR A 1 86 ? 0.790 4.444 6.882 1.00 94.94 86 TYR A C 1
ATOM 690 O O . TYR A 1 86 ? -0.002 3.592 7.291 1.00 94.94 86 TYR A O 1
ATOM 698 N N . ASP A 1 87 ? 1.139 5.523 7.564 1.00 93.62 87 ASP A N 1
ATOM 699 C CA . ASP A 1 87 ? 0.618 5.875 8.873 1.00 93.62 87 ASP A CA 1
ATOM 700 C C . ASP A 1 87 ? -0.666 6.698 8.723 1.00 93.62 87 ASP A C 1
ATOM 702 O O . ASP A 1 87 ? -0.704 7.675 7.974 1.00 93.62 87 ASP A O 1
ATOM 706 N N . PHE A 1 88 ? -1.746 6.290 9.392 1.00 91.56 88 PHE A N 1
ATOM 707 C CA . PHE A 1 88 ? -3.041 6.938 9.187 1.00 91.56 88 PHE A CA 1
ATOM 708 C C . PHE A 1 88 ? -3.223 8.249 9.939 1.00 91.56 88 PHE A C 1
ATOM 710 O O . PHE A 1 88 ? -4.088 9.035 9.554 1.00 91.56 88 PHE A O 1
ATOM 717 N N . GLU A 1 89 ? -2.472 8.461 11.015 1.00 91.62 89 GLU A N 1
ATOM 718 C CA . GLU A 1 89 ? -2.556 9.680 11.814 1.00 91.62 89 GLU A CA 1
ATOM 719 C C . GLU A 1 89 ? -1.823 10.811 11.095 1.00 91.62 89 GLU A C 1
ATOM 721 O O . GLU A 1 89 ? -2.398 11.857 10.798 1.00 91.62 89 GLU A O 1
ATOM 726 N N . THR A 1 90 ? -0.575 10.546 10.712 1.00 93.88 90 THR A N 1
ATOM 727 C CA . THR A 1 90 ? 0.291 11.503 10.008 1.00 93.88 90 THR A CA 1
ATOM 728 C C . THR A 1 90 ? 0.040 11.558 8.502 1.00 93.88 90 THR A C 1
ATOM 730 O O . THR A 1 90 ? 0.584 12.427 7.824 1.00 93.88 90 THR A O 1
ATOM 733 N N . LYS A 1 91 ? -0.743 10.617 7.953 1.00 93.94 91 LYS A N 1
ATOM 734 C CA . LYS A 1 91 ? -0.995 10.446 6.508 1.00 93.94 91 LYS A CA 1
ATOM 735 C C . LYS A 1 91 ? 0.287 10.354 5.676 1.00 93.94 91 LYS A C 1
ATOM 737 O O . LYS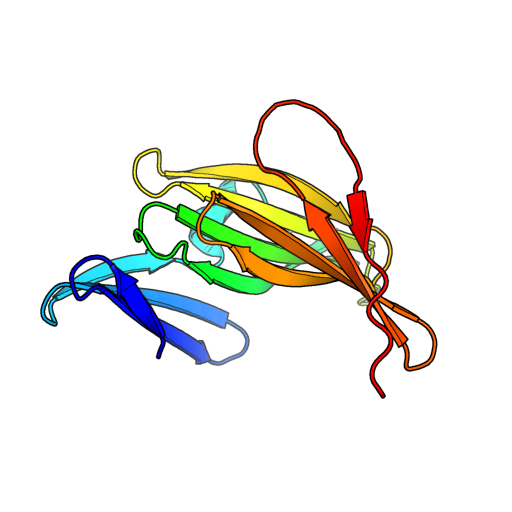 A 1 91 ? 0.296 10.731 4.507 1.00 93.94 91 LYS A O 1
ATOM 742 N N . THR A 1 92 ? 1.362 9.844 6.272 1.00 93.75 92 THR A N 1
ATOM 743 C CA . THR A 1 92 ? 2.686 9.791 5.650 1.00 93.75 92 THR A CA 1
ATOM 744 C C . THR A 1 92 ? 3.008 8.374 5.188 1.00 93.75 92 THR A C 1
ATOM 746 O O . THR A 1 92 ? 2.793 7.408 5.925 1.00 93.75 92 THR A O 1
ATOM 749 N N . ALA A 1 93 ? 3.554 8.249 3.975 1.00 95.00 93 ALA A N 1
ATOM 750 C CA . ALA A 1 93 ? 4.144 7.010 3.482 1.00 95.00 93 ALA A CA 1
ATOM 751 C C . ALA A 1 93 ? 5.670 7.022 3.671 1.00 95.00 93 ALA A C 1
ATOM 753 O O . ALA A 1 93 ? 6.372 7.867 3.121 1.00 95.00 93 ALA A O 1
ATOM 754 N N . THR A 1 94 ? 6.194 6.036 4.393 1.00 93.00 94 THR A N 1
ATOM 755 C CA . THR A 1 94 ? 7.630 5.869 4.652 1.00 93.00 94 THR A CA 1
ATOM 756 C C . THR A 1 94 ? 8.137 4.608 3.966 1.00 93.00 94 THR A C 1
ATOM 758 O O . THR A 1 94 ? 7.582 3.525 4.162 1.00 93.00 94 THR A O 1
ATOM 761 N N . LEU A 1 95 ? 9.203 4.721 3.168 1.00 91.69 95 LEU A N 1
ATOM 762 C CA . LEU A 1 95 ? 9.844 3.565 2.536 1.00 91.69 95 LEU A CA 1
ATOM 763 C C . LEU A 1 95 ? 10.517 2.695 3.604 1.00 91.69 95 LEU A C 1
ATOM 765 O O . LEU A 1 95 ? 11.412 3.151 4.308 1.00 91.69 95 LEU A O 1
ATOM 769 N N . LEU A 1 96 ? 10.110 1.430 3.695 1.00 88.19 96 LEU A N 1
ATOM 770 C CA . LEU A 1 96 ? 10.724 0.448 4.590 1.00 88.19 96 LEU A CA 1
ATOM 771 C C . LEU A 1 96 ? 11.811 -0.361 3.882 1.00 88.19 96 LEU A C 1
ATOM 773 O O . LEU A 1 96 ? 12.837 -0.694 4.474 1.00 88.19 96 LEU A O 1
ATOM 777 N N . LYS A 1 97 ? 11.569 -0.728 2.619 1.00 85.50 97 LYS A N 1
ATOM 778 C CA . LYS A 1 97 ? 12.467 -1.597 1.856 1.00 85.50 97 LYS A CA 1
ATOM 779 C C . LYS A 1 97 ? 12.253 -1.446 0.357 1.00 85.50 97 LYS A C 1
ATOM 781 O O . LYS A 1 97 ? 11.121 -1.348 -0.108 1.00 85.50 97 LYS A O 1
ATOM 786 N N . GLU A 1 98 ? 13.344 -1.525 -0.396 1.00 89.44 98 GLU A N 1
ATOM 787 C CA . GLU A 1 98 ? 13.318 -1.773 -1.835 1.00 89.44 98 GLU A CA 1
ATOM 788 C C . GLU A 1 98 ? 13.892 -3.166 -2.133 1.00 89.44 98 GLU A C 1
ATOM 790 O O . GLU A 1 98 ? 14.919 -3.570 -1.581 1.00 89.44 98 GLU A O 1
ATOM 795 N N . ILE A 1 99 ? 13.184 -3.903 -2.983 1.00 86.50 99 ILE A N 1
ATOM 796 C CA . ILE A 1 99 ? 13.459 -5.270 -3.414 1.00 86.50 99 ILE A CA 1
ATOM 797 C C . ILE A 1 99 ? 13.738 -5.229 -4.916 1.00 86.50 99 ILE A C 1
ATOM 799 O O . ILE A 1 99 ? 12.918 -4.737 -5.686 1.00 86.50 99 ILE A O 1
ATOM 803 N N . GLN A 1 100 ? 14.877 -5.767 -5.342 1.00 87.12 100 GLN A N 1
ATOM 804 C CA . GLN A 1 100 ? 15.246 -5.851 -6.763 1.00 87.12 100 GLN A CA 1
ATOM 805 C C . GLN A 1 100 ? 14.940 -7.232 -7.367 1.00 87.12 100 GLN A C 1
ATOM 807 O O . GLN A 1 100 ? 14.911 -7.386 -8.585 1.00 87.12 100 GLN A O 1
ATOM 812 N N . ASP A 1 101 ? 14.703 -8.246 -6.529 1.00 79.56 101 ASP A N 1
ATOM 813 C CA . ASP A 1 101 ? 14.394 -9.601 -6.979 1.00 79.56 101 ASP A CA 1
ATOM 814 C C . ASP A 1 101 ? 12.870 -9.817 -7.061 1.00 79.56 101 ASP A C 1
ATOM 816 O O . ASP A 1 101 ? 12.193 -9.772 -6.033 1.00 79.56 101 ASP A O 1
ATOM 820 N N . PRO A 1 102 ? 12.296 -10.097 -8.246 1.00 79.00 102 PRO A N 1
ATOM 821 C CA . PRO A 1 102 ? 10.852 -10.279 -8.393 1.00 79.00 102 PRO A CA 1
ATOM 822 C C . PRO A 1 102 ? 10.292 -11.457 -7.580 1.00 79.00 102 PRO A C 1
ATOM 824 O O . PRO A 1 102 ? 9.098 -11.461 -7.274 1.00 79.00 102 PRO A O 1
ATOM 827 N N . SER A 1 103 ? 11.133 -12.434 -7.214 1.00 78.00 103 SER A N 1
ATOM 828 C CA . SER A 1 103 ? 10.752 -13.595 -6.396 1.00 78.00 103 SER A CA 1
ATOM 829 C C . SER A 1 103 ? 10.611 -13.289 -4.900 1.00 78.00 103 SER A C 1
ATOM 831 O O . SER A 1 103 ? 10.123 -14.137 -4.146 1.00 78.00 103 SER A O 1
ATOM 833 N N . GLU A 1 104 ? 11.021 -12.095 -4.464 1.00 73.25 104 GLU A N 1
ATOM 834 C CA . GLU A 1 104 ? 10.862 -11.616 -3.093 1.00 73.25 104 GLU A CA 1
ATOM 835 C C . GLU A 1 104 ? 9.553 -10.838 -2.929 1.00 73.25 104 GLU A C 1
ATOM 837 O O . GLU A 1 104 ? 9.288 -9.891 -3.661 1.00 73.25 104 GLU A O 1
ATOM 842 N N . SER A 1 105 ? 8.706 -11.219 -1.974 1.00 71.00 105 SER A N 1
ATOM 843 C CA . SER A 1 105 ? 7.371 -10.628 -1.776 1.00 71.00 105 SER A CA 1
ATOM 844 C C . SER A 1 105 ? 7.088 -10.330 -0.304 1.00 71.00 105 SER A C 1
ATOM 846 O O . SER A 1 105 ? 7.658 -10.967 0.581 1.00 71.00 105 SER A O 1
ATOM 848 N N . LEU A 1 106 ? 6.206 -9.361 -0.045 1.00 68.75 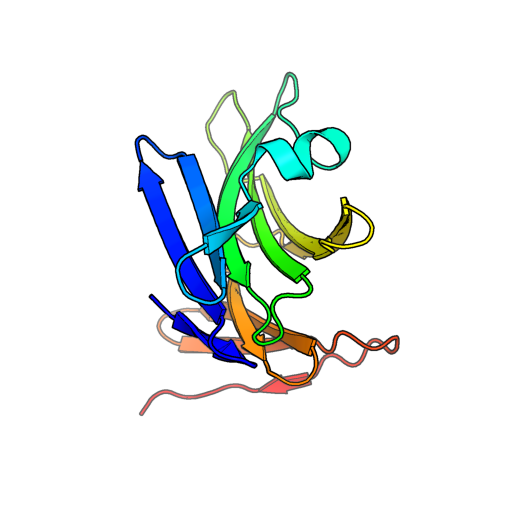106 LEU A N 1
ATOM 849 C CA . LEU A 1 106 ? 5.652 -9.088 1.284 1.00 68.75 106 LEU A CA 1
ATOM 850 C C . LEU A 1 106 ? 4.611 -10.162 1.630 1.00 68.75 106 LEU A C 1
ATOM 852 O O . LEU A 1 106 ? 3.751 -10.450 0.799 1.00 68.75 106 LEU A O 1
ATOM 856 N N . TYR A 1 107 ? 4.676 -10.727 2.838 1.00 67.88 107 TYR A N 1
ATOM 857 C CA . TYR A 1 107 ? 3.779 -11.808 3.262 1.00 67.88 107 TYR A CA 1
ATOM 858 C C . TYR A 1 107 ? 2.863 -11.428 4.426 1.00 67.88 107 TYR A C 1
ATOM 860 O O . TYR A 1 107 ? 1.677 -11.731 4.359 1.00 67.88 107 TYR A O 1
ATOM 868 N N . TRP A 1 108 ? 3.384 -10.815 5.497 1.00 68.19 108 TRP A N 1
ATOM 869 C CA . TRP A 1 108 ? 2.611 -10.643 6.738 1.00 68.19 108 TRP A CA 1
ATOM 870 C C . TRP A 1 108 ? 3.093 -9.456 7.588 1.00 68.19 108 TRP A C 1
ATOM 872 O O . TRP A 1 108 ? 4.273 -9.112 7.537 1.00 68.19 108 TRP A O 1
ATOM 882 N N . ILE A 1 109 ? 2.209 -8.873 8.407 1.00 69.25 109 ILE A N 1
ATOM 883 C CA . ILE A 1 109 ? 2.558 -7.931 9.489 1.00 69.25 109 ILE A CA 1
ATOM 884 C C . ILE A 1 109 ? 2.308 -8.613 10.835 1.00 69.25 109 ILE A C 1
ATOM 886 O O . ILE A 1 109 ? 1.204 -9.074 11.117 1.00 69.25 109 ILE A O 1
ATOM 890 N N . LEU A 1 110 ? 3.340 -8.708 11.663 1.00 71.69 110 LEU A N 1
ATOM 891 C CA . LEU A 1 110 ? 3.271 -9.278 13.003 1.00 71.69 110 LEU A CA 1
ATOM 892 C C . LEU A 1 110 ? 2.717 -8.254 14.004 1.00 71.69 110 LEU A C 1
ATOM 894 O O . LEU A 1 110 ? 2.772 -7.046 13.780 1.00 71.69 110 LEU A O 1
ATOM 898 N N . LYS A 1 111 ? 2.206 -8.748 15.138 1.00 68.62 111 LYS A N 1
ATOM 899 C CA . LYS A 1 111 ? 1.629 -7.905 16.200 1.00 68.62 111 LYS A CA 1
ATOM 900 C C . LYS A 1 111 ? 2.646 -6.958 16.854 1.00 68.62 111 LYS A C 1
ATOM 902 O O . LYS A 1 111 ? 2.263 -5.929 17.387 1.00 68.62 111 LYS A O 1
ATOM 907 N N . ASP A 1 112 ? 3.938 -7.248 16.765 1.00 67.38 112 ASP A N 1
ATOM 908 C CA . ASP A 1 112 ? 4.975 -6.442 17.424 1.00 67.38 112 ASP A CA 1
ATOM 909 C C . ASP A 1 112 ? 5.520 -5.320 16.518 1.00 67.38 112 ASP A C 1
ATOM 911 O O . ASP A 1 112 ? 6.637 -4.845 16.695 1.00 67.38 112 ASP A O 1
ATOM 915 N N . ASN A 1 113 ? 4.734 -4.894 15.524 1.00 63.94 113 ASN A N 1
ATOM 916 C CA . ASN A 1 113 ? 5.115 -3.997 14.424 1.00 63.94 113 ASN A CA 1
ATOM 917 C C . ASN A 1 113 ? 6.165 -4.552 13.441 1.00 63.94 113 ASN A C 1
ATOM 919 O O . ASN A 1 113 ? 6.553 -3.859 12.498 1.00 63.94 113 ASN A O 1
ATOM 923 N N . ASP A 1 114 ? 6.607 -5.794 13.619 1.00 68.56 114 ASP A N 1
ATOM 924 C CA . ASP A 1 114 ? 7.502 -6.480 12.686 1.00 68.56 114 ASP A CA 1
ATOM 925 C C . ASP A 1 114 ? 6.754 -6.892 11.405 1.00 68.56 114 ASP A C 1
ATOM 927 O O . ASP A 1 114 ? 5.534 -7.056 11.397 1.00 68.56 114 ASP A O 1
ATOM 931 N N . PHE A 1 115 ? 7.465 -7.085 10.293 1.00 66.50 115 PHE A N 1
ATOM 932 C CA . PHE A 1 115 ? 6.864 -7.580 9.050 1.00 66.50 115 PHE A CA 1
ATOM 933 C C . PHE A 1 115 ? 7.716 -8.667 8.397 1.00 66.50 115 PHE A C 1
ATOM 935 O O . PHE A 1 115 ? 8.945 -8.676 8.472 1.00 66.50 115 PHE A O 1
ATOM 942 N N . LEU A 1 116 ? 7.038 -9.614 7.753 1.00 64.44 116 LEU A N 1
ATOM 943 C CA . LEU A 1 116 ? 7.642 -10.749 7.072 1.00 64.44 116 LEU A CA 1
ATOM 944 C C . LEU A 1 116 ? 7.640 -10.494 5.568 1.00 64.44 116 LEU A C 1
ATOM 946 O O . LEU A 1 116 ? 6.587 -10.297 4.955 1.00 64.44 116 LEU A O 1
ATOM 950 N N . TYR A 1 117 ? 8.818 -10.557 4.963 1.00 67.25 117 TYR A N 1
ATOM 951 C CA . TYR A 1 117 ? 8.983 -10.643 3.514 1.00 67.25 117 TYR A CA 1
ATOM 952 C C . TYR A 1 117 ? 9.817 -11.889 3.212 1.00 67.25 117 TYR A C 1
ATOM 954 O O . TYR A 1 117 ? 10.552 -12.380 4.061 1.00 67.25 117 TYR A O 1
ATOM 962 N N . GLY A 1 118 ? 9.666 -12.484 2.041 1.00 62.75 118 GLY A N 1
ATOM 963 C CA . GLY A 1 118 ? 10.247 -13.798 1.778 1.00 62.75 118 GLY A CA 1
ATOM 964 C C . GLY A 1 118 ? 10.595 -13.985 0.322 1.00 62.75 118 GLY A C 1
ATOM 965 O O . GLY A 1 118 ? 9.993 -13.362 -0.547 1.00 62.75 118 GLY A O 1
ATOM 966 N N . LYS A 1 119 ? 11.541 -14.880 0.059 1.00 61.50 119 LYS A N 1
ATOM 967 C CA . LYS A 1 119 ? 11.942 -15.282 -1.284 1.00 61.50 119 LYS A CA 1
ATOM 968 C C . LYS A 1 119 ? 11.465 -16.696 -1.573 1.00 61.50 119 LYS A C 1
ATOM 970 O O . LYS A 1 119 ? 11.695 -17.612 -0.783 1.00 61.50 119 LYS A O 1
ATOM 975 N N . LEU A 1 120 ? 10.866 -16.894 -2.741 1.00 58.09 120 LEU A N 1
ATOM 976 C CA . LEU A 1 120 ? 10.650 -18.230 -3.293 1.00 58.09 120 LEU A CA 1
ATOM 977 C C . LEU A 1 120 ? 11.903 -18.662 -4.068 1.00 58.09 120 LEU A C 1
ATOM 979 O O . LEU A 1 120 ? 12.214 -18.102 -5.116 1.00 58.09 120 LEU A O 1
ATOM 983 N N . LYS A 1 121 ? 12.623 -19.678 -3.577 1.00 54.25 121 LYS A N 1
ATOM 984 C CA . LYS A 1 121 ? 13.718 -20.333 -4.313 1.00 54.25 121 LYS A CA 1
ATOM 985 C C . LYS A 1 121 ? 13.372 -21.798 -4.543 1.00 54.25 121 LYS A C 1
ATOM 987 O O . LYS A 1 121 ? 13.318 -22.560 -3.590 1.00 54.25 121 LYS A O 1
ATOM 992 N N . GLN A 1 122 ? 13.191 -22.195 -5.805 1.00 51.59 122 GLN A N 1
ATOM 993 C CA . GLN A 1 122 ? 13.122 -23.605 -6.231 1.00 51.59 122 GLN A CA 1
ATOM 994 C C . GLN A 1 122 ? 12.243 -24.489 -5.317 1.00 51.59 122 GLN A C 1
ATOM 996 O O . GLN A 1 122 ? 12.715 -25.458 -4.734 1.00 51.59 122 GLN A O 1
ATOM 1001 N N . LYS A 1 123 ? 10.960 -24.128 -5.166 1.00 50.69 123 LYS A N 1
ATOM 1002 C CA . LYS A 1 123 ? 9.967 -24.796 -4.293 1.00 50.69 123 LYS A CA 1
ATOM 1003 C C . LYS A 1 123 ? 10.205 -24.692 -2.775 1.00 50.69 123 LYS A C 1
ATOM 1005 O O . LYS A 1 123 ? 9.342 -25.129 -2.025 1.00 50.69 123 LYS A O 1
ATOM 1010 N N . LYS A 1 124 ? 11.284 -24.056 -2.309 1.00 50.12 124 LYS A N 1
ATOM 1011 C CA . LYS A 1 124 ? 11.482 -23.682 -0.901 1.00 50.12 124 LYS A CA 1
ATOM 1012 C C . LYS A 1 124 ? 11.107 -22.215 -0.668 1.00 50.12 124 LYS A C 1
ATOM 1014 O O . LYS A 1 124 ? 11.477 -21.333 -1.450 1.00 50.12 124 LYS A O 1
ATOM 1019 N N . LYS A 1 125 ? 10.365 -21.944 0.409 1.00 53.38 125 LYS A N 1
ATOM 1020 C CA . LYS A 1 125 ? 10.068 -20.583 0.881 1.00 53.38 125 LYS A CA 1
ATOM 1021 C C . LYS A 1 125 ? 11.095 -20.203 1.940 1.00 53.38 125 LYS A C 1
ATOM 1023 O O . LYS A 1 125 ? 11.139 -20.809 3.002 1.00 53.38 125 LYS A O 1
ATOM 1028 N N . VAL A 1 126 ? 11.910 -19.192 1.658 1.00 58.56 126 VAL A N 1
ATOM 1029 C CA . VAL A 1 126 ? 12.794 -18.592 2.662 1.00 58.56 126 VAL A CA 1
ATOM 1030 C C . VAL A 1 126 ? 12.107 -17.340 3.180 1.00 58.56 126 VAL A C 1
ATOM 1032 O O . VAL A 1 126 ? 11.858 -16.414 2.406 1.00 58.56 126 VAL A O 1
ATOM 1035 N N . LEU A 1 127 ? 11.768 -17.326 4.466 1.00 56.69 127 LEU A N 1
ATOM 1036 C CA . LEU A 1 127 ? 11.087 -16.207 5.103 1.00 56.69 127 LEU A CA 1
ATOM 1037 C C . LEU A 1 127 ? 12.103 -15.368 5.875 1.00 56.69 127 LEU A C 1
ATOM 1039 O O . LEU A 1 127 ? 12.908 -15.879 6.649 1.00 56.69 127 LEU A O 1
ATOM 1043 N N . PHE A 1 128 ? 12.069 -14.065 5.658 1.00 61.06 128 PHE A N 1
ATOM 1044 C CA . PHE A 1 128 ? 12.905 -13.111 6.360 1.00 61.06 128 PHE A CA 1
ATOM 1045 C C . PHE A 1 128 ? 12.018 -12.283 7.285 1.00 61.06 128 PHE A C 1
ATOM 1047 O O . PHE A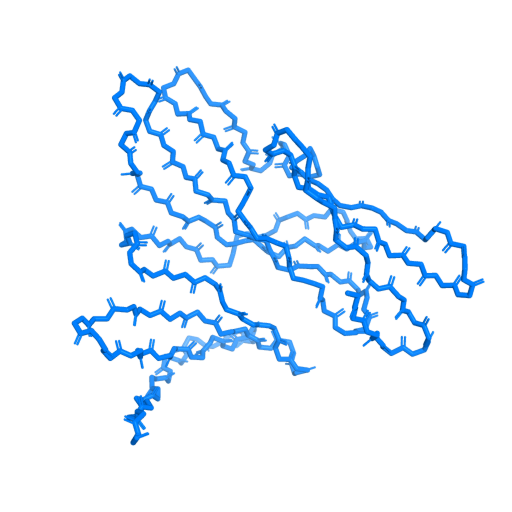 1 128 ? 10.978 -11.760 6.875 1.00 61.06 128 PHE A O 1
ATOM 1054 N N . VAL A 1 129 ? 12.439 -12.156 8.541 1.00 55.06 129 VAL A N 1
ATOM 1055 C CA . VAL A 1 129 ? 11.771 -11.284 9.507 1.00 55.06 129 VAL A CA 1
ATOM 1056 C C . VAL A 1 129 ? 12.464 -9.932 9.476 1.00 55.06 129 VAL A C 1
ATOM 1058 O O . VAL A 1 129 ? 13.678 -9.855 9.665 1.00 55.06 129 VAL A O 1
ATOM 1061 N N . PHE A 1 130 ? 11.713 -8.866 9.208 1.00 54.59 130 PHE A N 1
ATOM 1062 C CA . PHE A 1 130 ? 12.193 -7.499 9.375 1.00 54.59 130 PHE A CA 1
ATOM 1063 C C . PHE A 1 130 ? 11.612 -6.910 10.642 1.00 54.59 130 PHE A C 1
ATOM 1065 O O . PHE A 1 130 ? 10.393 -6.810 10.792 1.00 54.59 130 PHE A O 1
ATOM 1072 N N . LYS A 1 131 ? 12.516 -6.497 11.532 1.00 50.34 131 LYS A N 1
ATOM 1073 C CA . LYS A 1 131 ? 12.141 -5.767 12.731 1.00 50.34 131 LYS A CA 1
ATOM 1074 C C . LYS A 1 131 ? 12.015 -4.285 12.430 1.00 50.34 131 LYS A C 1
ATOM 1076 O O . LYS A 1 131 ? 12.931 -3.691 11.867 1.00 50.34 131 LYS A O 1
ATOM 1081 N N . SER A 1 132 ? 10.886 -3.687 12.806 1.00 45.16 132 SER A N 1
ATOM 1082 C CA . SER A 1 132 ? 10.609 -2.264 12.548 1.00 45.16 132 SER A CA 1
ATOM 1083 C C . SER A 1 132 ? 11.400 -1.310 13.464 1.00 45.16 132 SER A C 1
ATOM 1085 O O . SER A 1 132 ? 11.279 -0.092 13.322 1.00 45.16 132 SER A O 1
ATOM 1087 N N . ILE A 1 133 ? 12.209 -1.815 14.401 1.00 39.97 133 ILE A N 1
ATOM 1088 C CA . ILE A 1 133 ? 12.905 -0.996 15.402 1.00 39.97 133 ILE A CA 1
ATOM 1089 C C . ILE A 1 133 ? 14.378 -0.841 15.018 1.00 39.97 133 ILE A C 1
ATOM 1091 O O . ILE A 1 133 ? 15.110 -1.820 15.072 1.00 39.97 133 ILE A O 1
ATOM 1095 N N . ALA A 1 134 ? 14.756 0.388 14.637 1.00 34.81 134 ALA A N 1
ATOM 1096 C CA . ALA A 1 134 ? 16.030 1.133 14.759 1.00 34.81 134 ALA A CA 1
ATOM 1097 C C . ALA A 1 134 ? 17.411 0.428 14.804 1.00 34.81 134 ALA A C 1
ATOM 1099 O O . ALA A 1 134 ? 18.425 1.084 15.032 1.00 34.81 134 ALA A O 1
ATOM 1100 N N . THR A 1 135 ? 17.531 -0.870 14.576 1.00 35.12 135 THR A N 1
ATOM 1101 C CA . THR A 1 135 ? 18.806 -1.582 14.594 1.00 35.12 135 THR A CA 1
ATOM 1102 C C . THR A 1 135 ? 18.736 -2.667 13.540 1.00 35.12 135 THR A C 1
ATOM 1104 O O . THR A 1 135 ? 17.955 -3.611 13.632 1.00 35.12 135 THR A O 1
ATOM 1107 N N . MET A 1 136 ? 19.532 -2.480 12.489 1.00 38.31 136 MET A N 1
ATOM 1108 C CA . MET A 1 136 ? 19.694 -3.419 11.388 1.00 38.31 136 MET A CA 1
ATOM 1109 C C . MET A 1 136 ? 20.238 -4.754 11.910 1.00 38.31 136 MET A C 1
ATOM 1111 O O . MET A 1 136 ? 21.443 -4.983 11.919 1.00 38.31 136 MET A O 1
ATOM 1115 N N . ALA A 1 137 ? 19.353 -5.647 12.337 1.00 38.94 137 ALA A N 1
ATOM 1116 C CA . ALA A 1 137 ? 19.675 -7.045 12.561 1.00 38.94 137 ALA A CA 1
ATOM 1117 C C . ALA A 1 137 ? 18.874 -7.876 11.558 1.00 38.94 137 ALA A C 1
ATOM 1119 O O . ALA A 1 137 ? 17.669 -8.079 11.698 1.00 38.94 137 ALA A O 1
ATOM 1120 N N . HIS A 1 138 ? 19.551 -8.325 10.501 1.00 45.88 138 HIS A N 1
ATOM 1121 C CA . HIS A 1 138 ? 19.010 -9.327 9.595 1.00 45.88 138 HIS A CA 1
ATOM 1122 C C . HIS A 1 138 ? 18.989 -10.674 10.319 1.00 45.88 138 HIS A C 1
ATOM 1124 O O . HIS A 1 138 ? 20.035 -11.284 10.525 1.00 45.88 138 HIS A O 1
ATOM 1130 N N . THR A 1 139 ? 17.806 -11.157 10.693 1.00 42.69 139 THR A N 1
ATOM 1131 C CA . THR A 1 139 ? 17.629 -12.546 11.127 1.00 42.69 139 THR A CA 1
ATOM 1132 C C . THR A 1 139 ? 16.845 -13.287 10.048 1.00 42.69 139 THR A C 1
ATOM 1134 O O . THR A 1 139 ? 15.677 -13.002 9.788 1.00 42.69 139 THR A O 1
ATOM 1137 N N . SER A 1 140 ? 17.518 -14.205 9.357 1.00 42.34 140 SER A N 1
ATOM 1138 C CA . SER A 1 140 ? 16.901 -15.115 8.393 1.00 42.34 140 SER A CA 1
ATOM 1139 C C . SER A 1 140 ? 16.544 -16.419 9.095 1.00 42.34 140 SER A C 1
ATOM 1141 O O . SER A 1 140 ? 17.433 -17.058 9.658 1.00 42.34 140 SER A O 1
ATOM 1143 N N . THR A 1 141 ? 15.284 -16.840 9.006 1.00 44.62 141 THR A N 1
ATOM 1144 C CA . THR A 1 141 ? 14.847 -18.157 9.482 1.00 44.62 141 THR A CA 1
ATOM 1145 C C . THR A 1 141 ? 14.382 -18.964 8.279 1.00 44.62 141 THR A C 1
ATOM 1147 O O . THR A 1 141 ? 13.416 -18.612 7.603 1.00 44.62 141 THR A O 1
ATOM 1150 N N . ILE A 1 142 ? 15.101 -20.039 7.968 1.00 44.59 142 ILE A N 1
ATOM 1151 C CA . ILE A 1 142 ? 14.712 -20.967 6.905 1.00 44.59 142 ILE A CA 1
ATOM 1152 C C . ILE A 1 142 ? 13.651 -21.899 7.488 1.00 44.59 142 ILE A C 1
ATOM 1154 O O . ILE A 1 142 ? 13.915 -22.594 8.465 1.00 44.59 142 ILE A O 1
ATOM 1158 N N . PHE A 1 143 ? 12.463 -21.909 6.890 1.00 38.66 143 PHE A N 1
ATOM 1159 C CA . PHE A 1 143 ? 11.435 -22.900 7.191 1.00 38.66 143 PHE A CA 1
ATOM 1160 C C . PHE A 1 143 ? 11.452 -23.944 6.074 1.00 38.66 143 PHE A C 1
ATOM 1162 O O . PHE A 1 143 ? 11.158 -23.624 4.921 1.00 38.66 143 PHE A O 1
ATOM 1169 N N . ASP A 1 144 ? 11.815 -25.183 6.399 1.00 31.78 144 ASP A N 1
ATOM 1170 C CA . ASP A 1 144 ? 11.575 -26.315 5.507 1.00 31.78 144 ASP A CA 1
ATOM 1171 C C . ASP A 1 144 ? 10.114 -26.754 5.682 1.00 31.78 144 ASP A C 1
ATOM 1173 O O . ASP A 1 144 ? 9.671 -27.060 6.787 1.00 31.78 144 ASP A O 1
ATOM 1177 N N . SER A 1 145 ? 9.343 -26.747 4.594 1.00 38.22 145 SER A N 1
ATOM 1178 C CA . SER A 1 145 ? 8.030 -27.393 4.569 1.00 38.22 145 SER A CA 1
ATOM 1179 C C . SER A 1 145 ? 8.244 -28.897 4.404 1.00 38.22 145 SER A C 1
ATOM 1181 O O . SER A 1 145 ? 8.670 -29.322 3.327 1.00 38.22 145 SER A O 1
ATOM 1183 N N . THR A 1 146 ? 7.995 -29.671 5.460 1.00 38.94 146 THR A N 1
ATOM 1184 C CA . THR A 1 146 ? 7.775 -31.126 5.371 1.00 38.94 146 THR A CA 1
ATOM 1185 C C . THR A 1 146 ? 6.512 -31.441 4.590 1.00 38.94 146 THR A C 1
ATOM 1187 O O . THR A 1 146 ? 5.520 -30.703 4.798 1.00 38.94 146 THR A O 1
#

pLDDT: mean 79.9, std 18.54, range [31.78, 96.38]

Radius of gyration: 15.95 Å; chains: 1; bounding box: 40×43×42 Å

Sequence (146 aa):
MEAGKDDLLFVFHKSNGDMKLSVYDNGVLLRSVNASNFAETISDTETTQARLETILPHFEGKYVVSSFSIFDKKNSRFKSRRIFKYDFETKTATLLKEIQDPSESLYWILKDNDFLYGKLKQKKKVLFVFKSIATMAHTSTIFDST

Foldseek 3Di:
DDAAPQRKDWDWDADPQWIKIFIDHPNHTPDMDTPVLCCVPDQDDPFKHKGWDDWAAQRNRQWIKTKIWIATPVPRHTAWIWIWIQGPVVSDTDTPDIGRDPQKAWDHQDNQRKTWIWGDDPNFIWIWIGDPDDDPDTDTDGDDDD